Protein AF-A0A956EM51-F1 (afdb_monomer)

Foldseek 3Di:
DDDDPDDPPPDDDADDDDDDRDDPLSVVLLVLLCVCPVVLEREPVSVVVSVVSCVVSVHDPVVNVVSSVVSQVVSCVVPVDHRDYDYPPPPPPPPPPPPPPPDPVVVVVVVVVVVVVVVVVVVVVVVVVVVVVVVVVVPPCVVVPDD

pLDDT: mean 73.88, std 17.72, range [40.56, 95.62]

Nearest PDB structures (foldseek):
  2rn7-assembly1_A  TM=3.851E-01  e=3.746E+00  Shigella flexneri

Sequence (147 aa):
MSDEFQLGAGFTQGEISAGLGLGPLEQQYEELFAEALADGVITSEERARLEKAADNLGLNPKRLLELEQAMMAAYESRHAVRIIEHYEEAPASLAPIRVQADGDSGRALLLKRIEQLEARVKELEAELRHAQSQINVEVDLSDLEGS

Solvent-accessible surface area (backbone atoms only — not comparable to full-atom values): 9169 Å² total; per-residue (Å²): 140,80,87,76,86,76,80,76,91,75,82,79,79,60,74,79,56,94,76,75,58,61,51,79,62,53,49,58,48,48,56,56,50,52,59,48,44,70,86,41,50,40,40,52,69,51,50,54,51,49,54,53,50,40,60,75,65,66,59,56,70,70,62,49,52,55,48,52,52,52,49,49,55,53,48,27,70,73,69,78,47,78,77,45,79,42,73,73,72,74,74,76,68,86,61,78,81,75,74,70,81,56,69,71,57,54,60,51,52,50,53,53,49,48,54,54,48,55,52,50,50,55,49,52,54,50,51,50,53,49,53,52,50,54,56,59,62,75,64,65,65,79,78,75,84,73,130

Radius of gyration: 25.06 Å; Cα contacts (8 Å, |Δi|>4): 51; chains: 1; bounding box: 60×64×63 Å

Structure (mmCIF, N/CA/C/O backbone):
data_AF-A0A956EM51-F1
#
_entry.id   AF-A0A956EM51-F1
#
loop_
_atom_site.group_PDB
_atom_site.id
_atom_site.type_symbol
_atom_site.label_atom_id
_atom_site.label_alt_id
_atom_site.label_comp_id
_atom_site.label_asym_id
_atom_site.label_entity_id
_atom_site.label_seq_id
_atom_site.pdbx_PDB_ins_code
_atom_site.Cartn_x
_atom_site.Cartn_y
_atom_site.Cartn_z
_atom_site.occupancy
_atom_site.B_iso_or_equiv
_atom_site.auth_seq_id
_atom_site.auth_comp_id
_atom_site.auth_asym_id
_atom_site.auth_atom_id
_atom_site.pdbx_PDB_model_num
ATOM 1 N N . MET A 1 1 ? -20.955 36.088 35.850 1.00 41.00 1 MET A N 1
ATOM 2 C CA . MET A 1 1 ? -21.304 35.596 34.506 1.00 41.00 1 MET A CA 1
ATOM 3 C C . MET A 1 1 ? -20.215 34.616 34.146 1.00 41.00 1 MET A C 1
ATOM 5 O O . MET A 1 1 ? -19.111 35.047 33.850 1.00 41.00 1 MET A O 1
ATOM 9 N N . SER A 1 2 ? -20.480 33.334 34.362 1.00 42.31 2 SER A N 1
ATOM 10 C CA . SER A 1 2 ? -19.522 32.259 34.121 1.00 42.31 2 SER A CA 1
ATOM 11 C C . SER A 1 2 ? -20.068 31.492 32.929 1.00 42.31 2 SER A C 1
ATOM 13 O O . SER A 1 2 ? -21.130 30.888 33.060 1.00 42.31 2 SER A O 1
ATOM 15 N N . ASP A 1 3 ? -19.415 31.615 31.775 1.00 46.00 3 ASP A N 1
ATOM 16 C CA . ASP A 1 3 ? -19.795 30.874 30.574 1.00 46.00 3 ASP A CA 1
ATOM 17 C C . ASP A 1 3 ? -19.518 29.389 30.800 1.00 46.00 3 ASP A C 1
ATOM 19 O O . ASP A 1 3 ? -18.395 28.960 31.075 1.00 46.00 3 ASP A O 1
ATOM 23 N N . GLU A 1 4 ? -20.595 28.623 30.743 1.00 52.69 4 GLU A N 1
ATOM 24 C CA . GLU A 1 4 ? -20.626 27.180 30.864 1.00 52.69 4 GLU A CA 1
ATOM 25 C C . GLU A 1 4 ? -20.170 26.592 29.523 1.00 52.69 4 GLU A C 1
ATOM 27 O O . GLU A 1 4 ? -20.808 26.795 28.491 1.00 52.69 4 GLU A O 1
ATOM 32 N N . PHE A 1 5 ? -19.024 25.907 29.518 1.00 52.41 5 PHE A N 1
ATOM 33 C CA . PHE A 1 5 ? -18.517 25.195 28.345 1.00 52.41 5 PHE A CA 1
ATOM 34 C C . PHE A 1 5 ? -19.515 24.097 27.944 1.00 52.41 5 PHE A C 1
ATOM 36 O O . PHE A 1 5 ? -19.505 22.997 28.495 1.00 52.41 5 PHE A O 1
ATOM 43 N N . GLN A 1 6 ? -20.379 24.388 26.972 1.00 54.94 6 GLN A N 1
ATOM 44 C CA . GLN A 1 6 ? -21.245 23.396 26.341 1.00 54.94 6 GLN A CA 1
ATOM 45 C C . GLN A 1 6 ? -20.408 22.547 25.378 1.00 54.94 6 GLN A C 1
ATOM 47 O O . GLN A 1 6 ? -20.079 22.977 24.273 1.00 54.94 6 GLN A O 1
ATOM 52 N N . LEU A 1 7 ? -20.055 21.327 25.793 1.00 52.12 7 LEU A N 1
ATOM 53 C CA . LEU A 1 7 ? -19.559 20.313 24.866 1.00 52.12 7 LEU A CA 1
ATOM 54 C C . LEU A 1 7 ? -20.695 19.932 23.910 1.00 52.12 7 LEU A C 1
ATOM 56 O O . LEU A 1 7 ? -21.666 19.287 24.306 1.00 52.12 7 LEU A O 1
ATOM 60 N N . GLY A 1 8 ? -20.573 20.356 22.651 1.00 45.59 8 GLY A N 1
ATOM 61 C CA . GLY A 1 8 ? -21.470 19.959 21.574 1.00 45.59 8 GLY A CA 1
ATOM 62 C C . GLY A 1 8 ? -21.525 18.437 21.458 1.00 45.59 8 GLY A C 1
ATOM 63 O O . GLY A 1 8 ? -20.501 17.775 21.286 1.00 45.59 8 GLY A O 1
ATOM 64 N N . ALA A 1 9 ? -22.733 17.890 21.570 1.00 54.41 9 ALA A N 1
ATOM 65 C CA . ALA A 1 9 ? -23.029 16.479 21.378 1.00 54.41 9 ALA A CA 1
ATOM 66 C C . ALA A 1 9 ? -22.821 16.100 19.902 1.00 54.41 9 ALA A C 1
ATOM 68 O O . ALA A 1 9 ? -23.753 16.115 19.105 1.00 54.41 9 ALA A O 1
ATOM 69 N N . GLY A 1 10 ? -21.572 15.821 19.532 1.00 48.25 10 GLY A N 1
ATOM 70 C CA . GLY A 1 10 ? -21.173 15.407 18.186 1.00 48.25 10 GLY A CA 1
ATOM 71 C C . GLY A 1 10 ? -20.653 13.973 18.106 1.00 48.25 10 GLY A C 1
ATOM 72 O O . GLY A 1 10 ? -20.050 13.613 17.103 1.00 48.25 10 GLY A O 1
ATOM 73 N N . PHE A 1 11 ? -20.828 13.158 19.151 1.00 48.78 11 PHE A N 1
ATOM 74 C CA . PHE A 1 11 ? -20.393 11.763 19.126 1.00 48.78 11 PHE A CA 1
ATOM 75 C C . PHE A 1 11 ? -21.555 10.856 18.712 1.00 48.78 11 PHE A C 1
ATOM 77 O O . PHE A 1 11 ? -22.388 10.478 19.535 1.00 48.78 11 PHE A O 1
ATOM 84 N N . THR A 1 12 ? -21.624 10.511 17.427 1.00 55.00 12 THR A N 1
ATOM 85 C CA . THR A 1 12 ? -22.463 9.412 16.944 1.00 55.00 12 THR A CA 1
ATOM 86 C C . THR A 1 12 ? -21.722 8.099 17.160 1.00 55.00 12 THR A C 1
ATOM 88 O O . THR A 1 12 ? -20.757 7.775 16.472 1.00 55.00 12 THR A O 1
ATOM 91 N N . GLN A 1 13 ? -22.173 7.343 18.158 1.00 50.16 13 GLN A N 1
ATOM 92 C CA . GLN A 1 13 ? -21.719 5.983 18.411 1.00 50.16 13 GLN A CA 1
ATOM 93 C C . GLN A 1 13 ? -22.135 5.097 17.227 1.00 50.16 13 GLN A C 1
ATOM 95 O O . GLN A 1 13 ? -23.321 4.832 17.042 1.00 50.16 13 GLN A O 1
ATOM 100 N N . GLY A 1 14 ? -21.163 4.691 16.406 1.00 47.81 14 GLY A N 1
ATOM 101 C CA . GLY A 1 14 ? -21.379 3.794 15.272 1.00 47.81 14 GLY A CA 1
ATOM 102 C C . GLY A 1 14 ? -21.992 2.470 15.727 1.00 47.81 14 GLY A C 1
ATOM 103 O O . GLY A 1 14 ? -21.539 1.864 16.701 1.00 47.81 14 GLY A O 1
ATOM 104 N N . GLU A 1 15 ? -23.053 2.054 15.041 1.00 42.88 15 GLU A N 1
ATOM 105 C CA . GLU A 1 15 ? -23.783 0.822 15.311 1.00 42.88 15 GLU A CA 1
ATOM 106 C C . GLU A 1 15 ? -22.852 -0.381 15.089 1.00 42.88 15 GLU A C 1
ATOM 108 O O . GLU A 1 15 ? -22.240 -0.547 14.033 1.00 42.88 15 GLU A O 1
ATOM 113 N N . ILE A 1 16 ? -22.690 -1.192 16.133 1.00 46.72 16 ILE A N 1
ATOM 114 C CA . ILE A 1 16 ? -21.738 -2.301 16.175 1.00 46.72 16 ILE A CA 1
ATOM 115 C C . ILE A 1 16 ? -22.347 -3.475 15.404 1.00 46.72 16 ILE A C 1
ATOM 117 O O . ILE A 1 16 ? -23.024 -4.324 15.980 1.00 46.72 16 ILE A O 1
ATOM 121 N N . SER A 1 17 ? -22.105 -3.529 14.096 1.00 44.19 17 SER A N 1
ATOM 122 C CA . SER A 1 17 ? -22.167 -4.789 13.352 1.00 44.19 17 SER A CA 1
ATOM 123 C C . SER A 1 17 ? -20.794 -5.457 13.390 1.00 44.19 17 SER A C 1
ATOM 125 O O . SER A 1 17 ? -19.764 -4.794 13.331 1.00 44.19 17 SER A O 1
ATOM 127 N N . ALA A 1 18 ? -20.800 -6.770 13.599 1.00 42.56 18 ALA A N 1
ATOM 128 C CA . ALA A 1 18 ? -19.654 -7.608 13.941 1.00 42.56 18 ALA A CA 1
ATOM 129 C C . ALA A 1 18 ? -18.351 -7.283 13.173 1.00 42.56 18 ALA A C 1
ATOM 131 O O . ALA A 1 18 ? -18.203 -7.654 12.013 1.00 42.56 18 ALA A O 1
ATOM 132 N N . GLY A 1 19 ? -17.391 -6.676 13.884 1.00 48.12 19 GLY A N 1
ATOM 133 C CA . GLY A 1 19 ? -15.989 -6.520 13.473 1.00 48.12 19 GLY A CA 1
ATOM 134 C C . GLY A 1 19 ? -15.615 -5.096 13.053 1.00 48.12 19 GLY A C 1
ATOM 135 O O . GLY A 1 19 ? -15.632 -4.795 11.873 1.00 48.12 19 GLY A O 1
ATOM 136 N N . LEU A 1 20 ? -15.234 -4.254 14.026 1.00 49.66 20 LEU A N 1
ATOM 137 C CA . LEU A 1 20 ? -14.834 -2.841 13.877 1.00 49.66 20 LEU A CA 1
ATOM 138 C C . LEU A 1 20 ? -15.898 -1.929 13.237 1.00 49.66 20 LEU A C 1
ATOM 140 O O . LEU A 1 20 ? -15.979 -1.778 12.025 1.00 49.66 20 LEU A O 1
ATOM 144 N N . GLY A 1 21 ? -16.657 -1.214 14.074 1.00 55.94 21 GLY A N 1
ATOM 145 C CA . GLY A 1 21 ? -17.430 -0.064 13.603 1.00 55.94 21 GLY A CA 1
ATOM 146 C C . GLY A 1 21 ? -16.485 0.991 13.022 1.00 55.94 21 GLY A C 1
ATOM 147 O O . GLY A 1 21 ? -15.689 1.587 13.757 1.00 55.94 21 GLY A O 1
ATOM 148 N N . LEU A 1 22 ? -16.551 1.184 11.707 1.00 66.75 22 LEU A N 1
ATOM 149 C CA . LEU A 1 22 ? -15.830 2.238 11.003 1.00 66.75 22 LEU A CA 1
ATOM 150 C C . LEU A 1 22 ? -16.481 3.580 11.323 1.00 66.75 22 LEU A C 1
ATOM 152 O O . LEU A 1 22 ? -17.708 3.699 11.347 1.00 66.75 22 LEU A O 1
ATOM 156 N N . GLY A 1 23 ? -15.661 4.585 11.622 1.00 79.75 23 GLY A N 1
ATOM 157 C CA . GLY A 1 23 ? -16.149 5.951 11.705 1.00 79.75 23 GLY A CA 1
ATOM 158 C C . GLY A 1 23 ? -16.479 6.495 10.308 1.00 79.75 23 GLY A C 1
ATOM 159 O O . GLY A 1 23 ? -16.141 5.878 9.296 1.00 79.75 23 GLY A O 1
ATOM 160 N N . PRO A 1 24 ? -17.133 7.665 10.222 1.00 82.38 24 PRO A N 1
ATOM 161 C CA . PRO A 1 24 ? -17.520 8.259 8.940 1.00 82.38 24 PRO A CA 1
ATOM 162 C C . PRO A 1 24 ? -16.338 8.516 7.991 1.00 82.38 24 PRO A C 1
ATOM 164 O O . PRO A 1 24 ? -16.492 8.459 6.776 1.00 82.38 24 PRO A O 1
ATOM 167 N N . LEU A 1 25 ? -15.157 8.804 8.545 1.00 84.44 25 LEU A N 1
ATOM 168 C CA . LEU A 1 25 ? -13.944 9.060 7.767 1.00 84.44 25 LEU A CA 1
ATOM 169 C C . LEU A 1 25 ? -13.331 7.753 7.258 1.00 84.44 25 LEU A C 1
ATOM 171 O O . LEU A 1 25 ? -12.889 7.682 6.115 1.00 84.44 25 LEU A O 1
ATOM 175 N N . GLU A 1 26 ? -13.349 6.706 8.083 1.00 85.44 26 GLU A N 1
ATOM 176 C CA . GLU A 1 26 ? -12.912 5.372 7.684 1.00 85.44 26 GLU A CA 1
ATOM 177 C C . GLU A 1 26 ? -13.811 4.770 6.594 1.00 85.44 26 GLU A C 1
ATOM 179 O O . GLU A 1 26 ? -13.291 4.117 5.699 1.00 85.44 26 GLU A O 1
ATOM 184 N N . GLN A 1 27 ? -15.122 5.043 6.603 1.00 87.94 27 GLN A N 1
ATOM 185 C CA . GLN A 1 27 ? -16.028 4.646 5.511 1.00 87.94 27 GLN A CA 1
ATOM 186 C C . GLN A 1 27 ? -15.677 5.332 4.188 1.00 87.94 27 GLN A C 1
ATOM 188 O O . GLN A 1 27 ? -15.655 4.699 3.137 1.00 87.94 27 GLN A O 1
ATOM 193 N N . GLN A 1 28 ? -15.352 6.625 4.229 1.00 89.06 28 GLN A N 1
ATOM 194 C CA . GLN A 1 28 ? -14.932 7.339 3.024 1.00 89.06 28 GLN A CA 1
ATOM 195 C C . GLN A 1 28 ? -13.612 6.787 2.465 1.00 89.06 28 GLN A C 1
ATOM 197 O O . GLN A 1 28 ? -13.424 6.724 1.251 1.00 89.06 28 GLN A O 1
ATOM 202 N N . TYR A 1 29 ? -12.699 6.376 3.344 1.00 93.50 29 TYR A N 1
ATOM 203 C CA . TYR A 1 29 ? -11.474 5.697 2.938 1.00 93.50 29 TYR A CA 1
ATOM 204 C C . TYR A 1 29 ? -11.743 4.303 2.361 1.00 93.50 29 TYR A C 1
ATOM 206 O O . TYR A 1 29 ? -11.148 3.935 1.352 1.00 93.50 29 TYR A O 1
ATOM 214 N N . GLU A 1 30 ? -12.661 3.551 2.971 1.00 90.88 30 GLU A N 1
ATOM 215 C CA . GLU A 1 30 ? -13.085 2.225 2.513 1.00 90.88 30 GLU A CA 1
ATOM 216 C C . GLU A 1 30 ? -13.564 2.263 1.057 1.00 90.88 30 GLU A C 1
ATOM 218 O O . GLU A 1 30 ? -13.147 1.436 0.251 1.00 90.88 30 GLU A O 1
ATOM 223 N N . GLU A 1 31 ? -14.382 3.249 0.686 1.00 90.62 31 GLU A N 1
ATOM 224 C CA . GLU A 1 31 ? -14.859 3.401 -0.694 1.00 90.62 31 GLU A CA 1
ATOM 225 C C . GLU A 1 31 ? -13.701 3.584 -1.689 1.00 90.62 31 GLU A C 1
ATOM 227 O O . GLU A 1 31 ? -13.658 2.909 -2.720 1.00 90.62 31 GLU A O 1
ATOM 232 N N . LEU A 1 32 ? -12.727 4.440 -1.356 1.00 92.62 32 LEU A N 1
ATOM 233 C CA . LEU A 1 32 ? -11.542 4.677 -2.190 1.00 92.62 32 LEU A CA 1
ATOM 234 C C . LEU A 1 32 ? -10.664 3.427 -2.304 1.00 92.62 32 LEU A C 1
ATOM 236 O O . LEU A 1 32 ? -10.143 3.117 -3.375 1.00 92.62 32 LEU A O 1
ATOM 240 N N . PHE A 1 33 ? -10.498 2.703 -1.200 1.00 92.12 33 PHE A N 1
ATOM 241 C CA . PHE A 1 33 ? -9.696 1.487 -1.167 1.00 92.12 33 PHE A CA 1
ATOM 242 C C . PHE A 1 33 ? -10.368 0.347 -1.943 1.00 92.12 33 PHE A C 1
ATOM 244 O O . PHE A 1 33 ? -9.701 -0.391 -2.660 1.00 92.12 33 PHE A O 1
ATOM 251 N N . ALA A 1 34 ? -11.695 0.227 -1.866 1.00 90.12 34 ALA A N 1
ATOM 252 C CA . ALA A 1 34 ? -12.458 -0.742 -2.646 1.00 90.12 34 ALA A CA 1
ATOM 253 C C . ALA A 1 34 ? -12.385 -0.462 -4.156 1.00 90.12 34 ALA A C 1
ATOM 255 O O . ALA A 1 34 ? -12.308 -1.408 -4.941 1.00 90.12 34 ALA A O 1
ATOM 256 N N . GLU A 1 35 ? -12.375 0.812 -4.564 1.00 89.88 35 GLU A N 1
ATOM 257 C CA . GLU A 1 35 ? -12.152 1.205 -5.961 1.00 89.88 35 GLU A CA 1
ATOM 258 C C . GLU A 1 35 ? -10.755 0.785 -6.438 1.00 89.88 35 GLU A C 1
ATOM 260 O O . GLU A 1 35 ? -10.639 0.142 -7.479 1.00 89.88 35 GLU A O 1
ATOM 265 N N . ALA A 1 36 ? -9.715 1.063 -5.645 1.00 89.62 36 ALA A N 1
ATOM 266 C CA . ALA A 1 36 ? -8.339 0.653 -5.944 1.00 89.62 36 ALA A CA 1
ATOM 267 C C . ALA A 1 36 ? -8.144 -0.875 -5.961 1.00 89.62 36 ALA A C 1
ATOM 269 O O . ALA A 1 36 ? -7.217 -1.376 -6.583 1.00 89.62 36 ALA A O 1
ATOM 270 N N . LEU A 1 37 ? -9.009 -1.633 -5.282 1.00 86.50 37 LEU A N 1
ATOM 271 C CA . LEU A 1 37 ? -8.994 -3.096 -5.300 1.00 86.50 37 LEU A CA 1
ATOM 272 C C . LEU A 1 37 ? -9.800 -3.713 -6.446 1.00 86.50 37 LEU A C 1
ATOM 274 O O . LEU A 1 37 ? -9.788 -4.935 -6.588 1.00 86.50 37 LEU A O 1
ATOM 278 N N . ALA A 1 38 ? -10.526 -2.930 -7.247 1.00 84.75 38 ALA A N 1
ATOM 279 C CA . ALA A 1 38 ? -11.495 -3.463 -8.204 1.00 84.75 38 ALA A CA 1
ATOM 280 C C . ALA A 1 38 ? -10.885 -4.422 -9.244 1.00 84.75 38 ALA A C 1
ATOM 282 O O . ALA A 1 38 ? -11.556 -5.372 -9.652 1.00 84.75 38 ALA A O 1
ATOM 283 N N . ASP A 1 39 ? -9.630 -4.210 -9.642 1.00 83.12 39 ASP A N 1
ATOM 284 C CA . ASP A 1 39 ? -8.887 -5.070 -10.572 1.00 83.12 39 ASP A CA 1
ATOM 285 C C . ASP A 1 39 ? -7.920 -6.055 -9.877 1.00 83.12 39 ASP A C 1
ATOM 287 O O . ASP A 1 39 ? -7.295 -6.887 -10.539 1.00 83.12 39 ASP A O 1
ATOM 291 N N . GLY A 1 40 ? -7.843 -6.010 -8.541 1.00 82.25 40 GLY A N 1
ATOM 292 C CA . GLY A 1 40 ? -6.996 -6.862 -7.708 1.00 82.25 40 GLY A CA 1
ATOM 293 C C . GLY A 1 40 ? -5.523 -6.445 -7.630 1.00 82.25 40 GLY A C 1
ATOM 294 O O . GLY A 1 40 ? -4.734 -7.178 -7.022 1.00 82.25 40 GLY A O 1
ATOM 295 N N . VAL A 1 41 ? -5.133 -5.305 -8.212 1.00 84.81 41 VAL A N 1
ATOM 296 C CA . VAL A 1 41 ? -3.745 -4.822 -8.224 1.00 84.81 41 VAL A CA 1
ATOM 297 C C . VAL A 1 41 ? -3.698 -3.367 -7.773 1.00 84.81 41 VAL A C 1
ATOM 299 O O . VAL A 1 41 ? -4.147 -2.484 -8.483 1.00 84.81 41 VAL A O 1
ATOM 302 N N . ILE A 1 42 ? -3.064 -3.096 -6.629 1.00 87.81 42 ILE A N 1
ATOM 303 C CA . ILE A 1 42 ? -2.841 -1.711 -6.192 1.00 87.81 42 ILE A CA 1
ATOM 304 C C . ILE A 1 42 ? -1.527 -1.216 -6.797 1.00 87.81 42 ILE A C 1
ATOM 306 O O . ILE A 1 42 ? -0.448 -1.695 -6.431 1.00 87.81 42 ILE A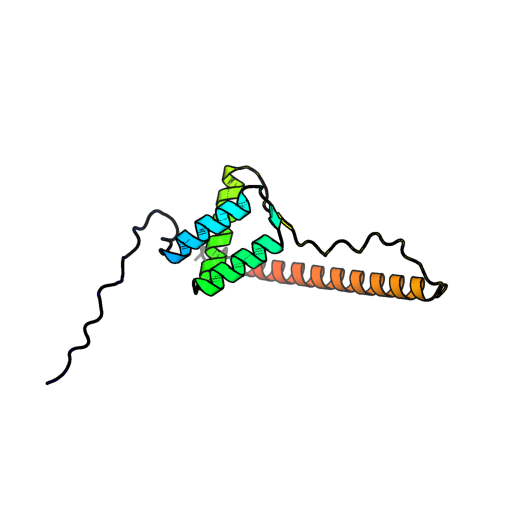 O 1
ATOM 310 N N . THR A 1 43 ? -1.606 -0.254 -7.712 1.00 89.06 43 THR A N 1
ATOM 311 C CA . THR A 1 43 ? -0.435 0.397 -8.322 1.00 89.06 43 THR A CA 1
ATOM 312 C C . THR A 1 43 ? 0.245 1.391 -7.372 1.00 89.06 43 THR A C 1
ATOM 314 O O . THR A 1 43 ? -0.328 1.837 -6.375 1.00 89.06 43 THR A O 1
ATOM 317 N N . SER A 1 44 ? 1.475 1.802 -7.694 1.00 86.56 44 SER A N 1
ATOM 318 C CA . SER A 1 44 ? 2.207 2.830 -6.936 1.00 86.56 44 SER A CA 1
ATOM 319 C C . SER A 1 44 ? 1.484 4.185 -6.911 1.00 86.56 44 SER A C 1
ATOM 321 O O . SER A 1 44 ? 1.462 4.861 -5.880 1.00 86.56 44 SER A O 1
ATOM 323 N N . GLU A 1 45 ? 0.845 4.574 -8.018 1.00 87.94 45 GLU A N 1
ATOM 324 C CA . GLU A 1 45 ? 0.046 5.799 -8.096 1.00 87.94 45 GLU A CA 1
ATOM 325 C C . GLU A 1 45 ? -1.220 5.716 -7.233 1.00 87.94 45 GLU A C 1
ATOM 327 O O . GLU A 1 45 ? -1.601 6.696 -6.589 1.00 87.94 45 GLU A O 1
ATOM 332 N N . GLU A 1 46 ? -1.880 4.558 -7.194 1.00 90.62 46 GLU A N 1
ATOM 333 C CA . GLU A 1 46 ? -3.039 4.317 -6.326 1.00 90.62 46 GLU A CA 1
ATOM 334 C C . GLU A 1 46 ? -2.654 4.317 -4.857 1.00 90.62 46 GLU A C 1
ATOM 336 O O . GLU A 1 46 ? -3.312 4.989 -4.064 1.00 90.62 46 GLU A O 1
ATOM 341 N N . ARG A 1 47 ? -1.541 3.670 -4.501 1.00 93.19 47 ARG A N 1
ATOM 342 C CA . ARG A 1 47 ? -1.003 3.705 -3.14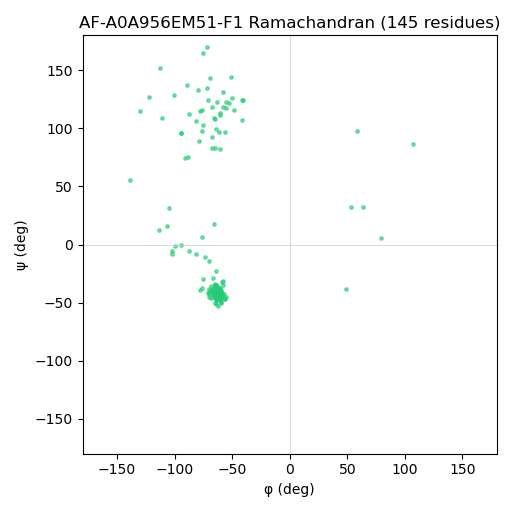0 1.00 93.19 47 ARG A CA 1
ATOM 343 C C . ARG A 1 47 ? -0.733 5.137 -2.681 1.00 93.19 47 ARG A C 1
ATOM 345 O O . ARG A 1 47 ? -1.200 5.531 -1.617 1.00 93.19 47 ARG A O 1
ATOM 352 N N . ALA A 1 48 ? -0.079 5.947 -3.513 1.00 91.19 48 ALA A N 1
ATOM 353 C CA . ALA A 1 48 ? 0.179 7.351 -3.198 1.00 91.19 48 ALA A CA 1
ATOM 354 C C . ALA A 1 48 ? -1.117 8.177 -3.059 1.00 91.19 48 ALA A C 1
ATOM 356 O O . ALA A 1 48 ? -1.202 9.083 -2.225 1.00 91.19 48 ALA A O 1
ATOM 357 N N . ARG A 1 49 ? -2.148 7.881 -3.865 1.00 92.75 49 ARG A N 1
ATOM 358 C CA . ARG A 1 49 ? -3.471 8.516 -3.736 1.00 92.75 49 ARG A CA 1
ATOM 359 C C . ARG A 1 49 ? -4.159 8.137 -2.426 1.00 92.75 49 ARG A C 1
ATOM 361 O O . ARG A 1 49 ? -4.716 9.023 -1.778 1.00 92.75 49 ARG A O 1
ATOM 368 N N . LEU A 1 50 ? -4.098 6.865 -2.039 1.00 93.44 50 LEU A N 1
ATOM 369 C CA . LEU A 1 50 ? -4.655 6.350 -0.789 1.00 93.44 50 LEU A CA 1
ATOM 370 C C . LEU A 1 50 ? -3.950 6.958 0.429 1.00 93.44 50 LEU A C 1
ATOM 372 O O . LEU A 1 50 ? -4.617 7.516 1.294 1.00 93.44 50 LEU A O 1
ATOM 376 N N . GLU A 1 51 ? -2.616 6.978 0.450 1.00 92.75 51 GLU A N 1
ATOM 377 C CA . GLU A 1 51 ? -1.833 7.623 1.516 1.00 92.75 51 GLU A CA 1
ATOM 378 C C . GLU A 1 51 ? -2.212 9.098 1.680 1.00 92.75 51 GLU A C 1
ATOM 380 O O . GLU A 1 51 ? -2.535 9.559 2.775 1.00 92.75 51 GLU A O 1
ATOM 385 N N . LYS A 1 52 ? -2.292 9.834 0.566 1.00 93.88 52 LYS A N 1
ATOM 386 C CA . LYS A 1 52 ? -2.717 11.235 0.588 1.00 93.88 52 LYS A CA 1
ATOM 387 C C . LYS A 1 52 ? -4.149 11.401 1.107 1.00 93.88 52 LYS A C 1
ATOM 389 O O . LYS A 1 52 ? -4.445 12.388 1.780 1.00 93.88 52 LYS A O 1
ATOM 394 N N . ALA A 1 53 ? -5.058 10.489 0.766 1.00 92.38 53 ALA A N 1
ATOM 395 C CA . ALA A 1 53 ? -6.426 10.516 1.272 1.00 92.38 53 ALA A CA 1
ATOM 396 C C . ALA A 1 53 ? -6.464 10.264 2.786 1.00 92.38 53 ALA A C 1
ATOM 398 O O . ALA A 1 53 ? -7.117 11.020 3.503 1.00 92.38 53 ALA A O 1
ATOM 399 N N . ALA A 1 54 ? -5.716 9.274 3.275 1.00 92.50 54 ALA A N 1
ATOM 400 C CA . ALA A 1 54 ? -5.592 8.976 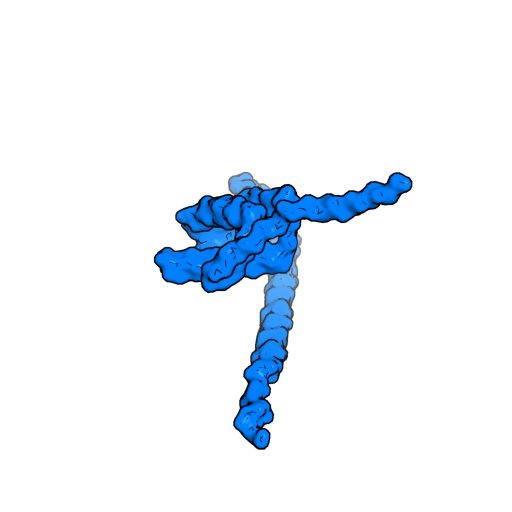4.697 1.00 92.50 54 ALA A CA 1
ATOM 401 C C . ALA A 1 54 ? -5.048 10.166 5.500 1.00 92.50 54 ALA A C 1
ATOM 403 O O . ALA A 1 54 ? -5.613 10.512 6.542 1.00 92.50 54 ALA A O 1
ATOM 404 N N . ASP A 1 55 ? -4.015 10.834 4.979 1.00 91.31 55 ASP A N 1
ATOM 405 C CA . ASP A 1 55 ? -3.439 12.038 5.582 1.00 91.31 55 ASP A CA 1
ATOM 406 C C . ASP A 1 55 ? -4.460 13.181 5.653 1.00 91.31 55 ASP A C 1
ATOM 408 O O . ASP A 1 55 ? -4.622 13.816 6.697 1.00 91.31 55 ASP A O 1
ATOM 412 N N . ASN A 1 56 ? -5.197 13.428 4.564 1.00 90.69 56 ASN A N 1
ATOM 413 C CA . ASN A 1 56 ? -6.214 14.485 4.514 1.00 90.69 56 ASN A CA 1
ATOM 414 C C . ASN A 1 56 ? -7.389 14.221 5.464 1.00 90.69 56 ASN A C 1
ATOM 416 O O . ASN A 1 56 ? -7.973 15.161 6.003 1.00 90.69 56 ASN A O 1
ATOM 420 N N . LEU A 1 57 ? -7.742 12.950 5.652 1.00 89.25 57 LEU A N 1
ATOM 421 C CA . LEU A 1 57 ? -8.796 12.510 6.562 1.00 89.25 57 LEU A CA 1
ATOM 422 C C . LEU A 1 57 ? -8.311 12.430 8.020 1.00 89.25 57 LEU A C 1
ATOM 424 O O . LEU A 1 57 ? -9.125 12.250 8.922 1.00 89.25 57 LEU A O 1
ATOM 428 N N . GLY A 1 58 ? -7.007 12.588 8.274 1.00 89.75 58 GLY A N 1
ATOM 429 C CA . GLY A 1 58 ? -6.432 12.531 9.617 1.00 89.75 58 GLY A CA 1
ATOM 430 C C . GLY A 1 58 ? -6.590 11.160 10.276 1.00 89.75 58 GLY A C 1
ATOM 431 O O . GLY A 1 58 ? -6.776 11.077 11.493 1.00 89.75 58 GLY A O 1
ATOM 432 N N . LEU A 1 59 ? -6.564 10.086 9.480 1.00 88.56 59 LEU A N 1
ATOM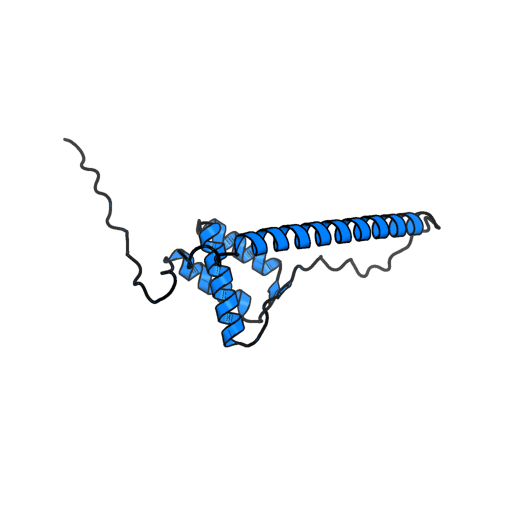 433 C CA . LEU A 1 59 ? -6.770 8.729 9.978 1.00 88.56 59 LEU A CA 1
ATOM 434 C C . LEU A 1 59 ? -5.596 8.282 10.850 1.00 88.56 59 LEU A C 1
ATOM 436 O O . LEU A 1 59 ? -4.433 8.592 10.598 1.00 88.56 59 LEU A O 1
ATOM 440 N N . ASN A 1 60 ? -5.897 7.520 11.901 1.00 88.12 60 ASN A N 1
ATOM 441 C CA . ASN A 1 60 ? -4.855 6.954 12.747 1.00 88.12 60 ASN A CA 1
ATOM 442 C C . ASN A 1 60 ? -4.112 5.835 11.984 1.00 88.12 60 ASN A C 1
ATOM 444 O O . ASN A 1 60 ? -4.765 4.857 11.613 1.00 88.12 60 ASN A O 1
ATOM 448 N N . PRO A 1 61 ? -2.772 5.892 11.838 1.00 85.00 61 PRO A N 1
ATOM 449 C CA . PRO A 1 61 ? -2.022 4.926 11.029 1.00 85.00 61 PRO A CA 1
ATOM 450 C C . PRO A 1 61 ? -2.194 3.467 11.465 1.00 85.00 61 PRO A C 1
ATOM 452 O O . PRO A 1 61 ? -2.241 2.567 10.633 1.00 85.00 61 PRO A O 1
ATOM 455 N N . LYS A 1 62 ? -2.325 3.215 12.775 1.00 85.50 62 LYS A N 1
ATOM 456 C CA . LYS A 1 62 ? -2.507 1.857 13.297 1.00 85.50 62 LYS A CA 1
ATOM 457 C C . LYS A 1 62 ? -3.883 1.302 12.929 1.00 85.50 62 LYS A C 1
ATOM 459 O O . LYS A 1 62 ? -3.984 0.168 12.481 1.00 85.50 62 LYS A O 1
ATOM 464 N N . ARG A 1 63 ? -4.936 2.108 13.100 1.00 83.38 63 ARG A N 1
ATOM 465 C CA . ARG A 1 63 ? -6.307 1.698 12.756 1.00 83.38 63 ARG A CA 1
ATOM 466 C C . ARG A 1 63 ? -6.498 1.553 11.251 1.00 83.38 63 ARG A C 1
ATOM 468 O O . ARG A 1 63 ? -7.216 0.661 10.822 1.00 83.38 63 ARG A O 1
ATOM 475 N N . LEU A 1 64 ? -5.843 2.410 10.472 1.00 88.31 64 LEU A N 1
ATOM 476 C CA . LEU A 1 64 ? -5.841 2.334 9.017 1.00 88.31 64 LEU A CA 1
ATOM 477 C C . LEU A 1 64 ? -5.226 1.023 8.527 1.00 88.31 64 LEU A C 1
ATOM 479 O O . LEU A 1 64 ? -5.812 0.343 7.696 1.00 88.31 64 LEU A O 1
ATOM 483 N N . LEU A 1 65 ? -4.088 0.631 9.104 1.00 88.56 65 LEU A N 1
ATOM 484 C CA . LEU A 1 65 ? -3.443 -0.637 8.782 1.00 88.56 65 LEU A CA 1
ATOM 485 C C . LEU A 1 65 ? -4.355 -1.837 9.083 1.00 88.56 65 LEU A C 1
ATOM 487 O O . LEU A 1 65 ? -4.469 -2.743 8.261 1.00 88.56 65 LEU A O 1
ATOM 491 N N . GLU A 1 66 ? -5.017 -1.841 10.243 1.00 85.94 66 GLU A N 1
ATOM 492 C CA . GLU A 1 66 ? -5.977 -2.891 10.618 1.00 85.94 66 GLU A CA 1
ATOM 493 C C . GLU A 1 66 ? -7.175 -2.941 9.650 1.00 85.94 66 GLU A C 1
ATOM 495 O O . GLU A 1 66 ? -7.605 -4.028 9.258 1.00 85.94 66 GLU A O 1
ATOM 500 N N . LEU A 1 67 ? -7.680 -1.776 9.225 1.00 87.69 67 LEU A N 1
ATOM 501 C CA . LEU A 1 67 ? -8.747 -1.657 8.231 1.00 87.69 67 LEU A CA 1
ATOM 502 C C . LEU A 1 67 ? -8.324 -2.233 6.876 1.00 87.69 67 LEU A C 1
ATOM 504 O O . LEU A 1 67 ? -9.010 -3.103 6.347 1.00 87.69 67 LEU A O 1
ATOM 508 N N . GLU A 1 68 ? -7.185 -1.799 6.335 1.00 90.88 68 GLU A N 1
ATOM 509 C CA . GLU A 1 68 ? -6.689 -2.274 5.040 1.00 90.88 68 GLU A CA 1
ATOM 510 C C . GLU A 1 68 ? -6.457 -3.787 5.042 1.00 90.88 68 GLU A C 1
ATOM 512 O O . GLU A 1 68 ? -6.853 -4.475 4.102 1.00 90.88 68 GLU A O 1
ATOM 517 N N . GLN A 1 69 ? -5.882 -4.334 6.116 1.00 89.56 69 GLN A N 1
ATOM 518 C CA . GLN A 1 69 ? -5.697 -5.780 6.262 1.00 89.56 69 GLN A CA 1
ATOM 519 C C . GLN A 1 69 ? -7.030 -6.534 6.260 1.00 89.56 69 GLN A C 1
ATOM 521 O O . GLN A 1 69 ? -7.157 -7.554 5.578 1.00 89.56 69 GLN A O 1
ATOM 526 N N . ALA A 1 70 ? -8.031 -6.031 6.986 1.00 87.94 70 ALA A N 1
ATOM 527 C CA . ALA A 1 70 ? -9.361 -6.629 7.010 1.00 87.94 70 ALA A CA 1
ATOM 528 C C . ALA A 1 70 ? -10.034 -6.573 5.628 1.00 87.94 70 ALA A C 1
ATOM 530 O O . ALA A 1 70 ? -10.622 -7.564 5.190 1.00 87.94 70 ALA A O 1
ATOM 531 N N . MET A 1 71 ? -9.906 -5.448 4.920 1.00 86.50 71 MET A N 1
ATOM 532 C CA . MET A 1 71 ? -10.443 -5.275 3.571 1.00 86.50 71 MET A CA 1
ATOM 533 C C . MET A 1 71 ? -9.779 -6.209 2.562 1.00 86.50 71 MET A C 1
ATOM 535 O O . MET A 1 71 ? -10.484 -6.880 1.807 1.00 86.50 71 MET A O 1
ATOM 539 N N . MET A 1 72 ? -8.447 -6.310 2.580 1.00 87.81 72 MET A N 1
ATOM 540 C CA . MET A 1 72 ? -7.710 -7.232 1.716 1.00 87.81 72 MET A CA 1
ATOM 541 C C . MET A 1 72 ? -8.138 -8.678 1.980 1.00 87.81 72 MET A C 1
ATOM 543 O O . MET A 1 72 ? -8.568 -9.362 1.056 1.00 87.81 72 MET A O 1
ATOM 547 N N . ALA A 1 73 ? -8.149 -9.125 3.240 1.00 84.31 73 ALA A N 1
ATOM 548 C CA . ALA A 1 73 ? -8.563 -10.485 3.590 1.00 84.31 73 ALA A CA 1
ATOM 549 C C . ALA A 1 73 ? -10.015 -10.794 3.171 1.00 84.31 73 ALA A C 1
ATOM 551 O O . ALA A 1 73 ? -10.315 -11.882 2.670 1.00 84.31 73 ALA A O 1
ATOM 552 N N . ALA A 1 74 ? -10.929 -9.834 3.347 1.00 83.31 74 ALA A N 1
ATOM 553 C CA . ALA A 1 74 ? -12.317 -9.971 2.918 1.00 83.31 74 ALA A CA 1
ATOM 554 C C . ALA A 1 74 ? -12.440 -10.055 1.389 1.00 83.31 74 ALA A C 1
ATOM 556 O O . ALA A 1 74 ? -13.232 -10.852 0.878 1.00 83.31 74 ALA A O 1
ATOM 557 N N . TYR A 1 75 ? -11.660 -9.258 0.661 1.00 82.69 75 TYR A N 1
ATOM 558 C CA . TYR A 1 75 ? -11.653 -9.249 -0.796 1.00 82.69 75 TYR A CA 1
ATOM 559 C C . TYR A 1 75 ? -11.079 -10.553 -1.367 1.00 82.69 75 TYR A C 1
ATOM 561 O O . TYR A 1 75 ? -11.717 -11.164 -2.229 1.00 82.69 75 TYR A O 1
ATOM 569 N N . GLU A 1 76 ? -9.946 -11.024 -0.837 1.00 82.19 76 GLU A N 1
ATOM 570 C CA . GLU A 1 76 ? -9.307 -12.284 -1.237 1.00 82.19 76 GLU A CA 1
ATOM 571 C C . GLU A 1 76 ? -10.228 -13.488 -0.992 1.00 82.19 76 GLU A C 1
ATOM 573 O O . GLU A 1 76 ? -10.396 -14.339 -1.867 1.00 82.19 76 GLU A O 1
ATOM 578 N N . SER A 1 77 ? -10.899 -13.526 0.164 1.00 80.81 77 SER A N 1
ATOM 579 C CA . SER A 1 77 ? -11.869 -14.574 0.509 1.00 80.81 77 SER A CA 1
ATOM 580 C C . SER A 1 77 ? -13.073 -14.601 -0.443 1.00 80.81 77 SER A C 1
ATOM 582 O O . SER A 1 77 ? -13.527 -15.672 -0.850 1.00 80.81 77 SER A O 1
ATOM 584 N N . ARG A 1 78 ? -13.583 -13.426 -0.838 1.00 79.12 78 ARG A N 1
ATOM 585 C CA . ARG A 1 78 ? -14.760 -13.312 -1.716 1.00 79.12 78 ARG A CA 1
ATOM 586 C C . ARG A 1 78 ? -14.456 -13.614 -3.180 1.00 79.12 78 ARG A C 1
ATOM 588 O O . ARG A 1 78 ? -15.300 -14.208 -3.845 1.00 79.12 78 ARG A O 1
ATOM 595 N N . HIS A 1 79 ? -13.292 -13.203 -3.679 1.00 74.25 79 HIS A N 1
ATOM 596 C CA . HIS A 1 79 ? -12.958 -13.302 -5.104 1.00 74.25 79 HIS A CA 1
ATOM 597 C C . HIS A 1 79 ? -12.019 -14.467 -5.433 1.00 74.25 79 HIS A C 1
ATOM 599 O O . HIS A 1 79 ? -11.819 -14.757 -6.609 1.00 74.25 79 HIS A O 1
ATOM 605 N N . ALA A 1 80 ? -11.471 -15.160 -4.426 1.00 72.44 80 ALA A N 1
ATOM 606 C CA . ALA A 1 80 ? -10.443 -16.191 -4.597 1.00 72.44 80 ALA A CA 1
ATOM 607 C C . ALA A 1 80 ? -9.221 -15.695 -5.404 1.00 72.44 80 ALA A C 1
ATOM 609 O O . ALA A 1 80 ? -8.584 -16.456 -6.133 1.00 72.44 80 ALA A O 1
ATOM 610 N N . VAL A 1 81 ? -8.903 -14.405 -5.269 1.00 69.50 81 VAL A N 1
ATOM 611 C CA . VAL A 1 81 ? -7.760 -13.718 -5.889 1.00 69.50 81 VAL A CA 1
ATOM 612 C C . VAL A 1 81 ? -6.786 -13.314 -4.784 1.00 69.50 81 VAL A C 1
ATOM 614 O O . VAL A 1 81 ? -7.208 -13.110 -3.651 1.00 69.50 81 VAL A O 1
ATOM 617 N N . ARG A 1 82 ? -5.491 -13.212 -5.102 1.00 72.75 82 ARG A N 1
ATOM 618 C CA . ARG A 1 82 ? -4.469 -12.653 -4.207 1.00 72.75 82 ARG A CA 1
ATOM 619 C C . ARG A 1 82 ? -4.168 -11.218 -4.618 1.00 72.75 82 ARG A C 1
ATOM 621 O O . ARG A 1 82 ? -3.854 -11.003 -5.788 1.00 72.75 82 ARG A O 1
ATOM 628 N N . ILE A 1 83 ? -4.219 -10.283 -3.676 1.00 72.62 83 ILE A N 1
ATOM 629 C CA . ILE A 1 83 ? -3.899 -8.878 -3.953 1.00 72.62 83 ILE A CA 1
ATOM 630 C C . ILE A 1 83 ? -2.378 -8.716 -3.976 1.00 72.62 83 ILE A C 1
ATOM 632 O O . ILE A 1 83 ? -1.669 -9.228 -3.107 1.00 72.62 83 ILE A O 1
ATOM 636 N N . ILE A 1 84 ? -1.866 -8.030 -4.997 1.00 76.69 84 ILE A N 1
ATOM 637 C CA . ILE A 1 84 ? -0.437 -7.742 -5.144 1.00 76.69 84 ILE A CA 1
ATOM 638 C C . ILE A 1 84 ? -0.270 -6.229 -5.219 1.00 76.69 84 ILE A C 1
ATOM 640 O O . ILE A 1 84 ? -0.883 -5.575 -6.060 1.00 76.69 84 ILE A O 1
ATOM 644 N N . GLU A 1 85 ? 0.588 -5.682 -4.362 1.00 74.88 85 GLU A N 1
ATOM 645 C CA . GLU A 1 85 ? 1.046 -4.304 -4.518 1.00 74.88 85 GLU A CA 1
ATOM 646 C C . GLU A 1 85 ? 2.076 -4.248 -5.642 1.00 74.88 85 GLU A C 1
ATOM 648 O O . GLU A 1 85 ? 3.144 -4.868 -5.573 1.00 74.88 85 GLU A O 1
ATOM 653 N N . HIS A 1 86 ? 1.734 -3.531 -6.709 1.00 72.56 86 HIS A N 1
ATOM 654 C CA . HIS A 1 86 ? 2.609 -3.355 -7.851 1.00 72.56 86 HIS A CA 1
ATOM 655 C C . HIS A 1 86 ? 3.398 -2.057 -7.701 1.00 72.56 86 HIS A C 1
ATOM 657 O O . HIS A 1 86 ? 2.950 -0.967 -8.063 1.00 72.56 86 HIS A O 1
ATOM 663 N N . TYR A 1 87 ? 4.611 -2.187 -7.174 1.00 60.12 87 TYR A N 1
ATOM 664 C CA . TYR A 1 87 ? 5.602 -1.127 -7.250 1.00 60.12 87 TYR A CA 1
ATOM 665 C C . TYR A 1 87 ? 6.172 -1.108 -8.668 1.00 60.12 87 TYR A C 1
ATOM 667 O O . TYR A 1 87 ? 7.068 -1.888 -8.992 1.00 60.12 87 TYR A O 1
ATOM 675 N N . GLU A 1 88 ? 5.655 -0.228 -9.528 1.00 49.03 88 GLU A N 1
ATOM 676 C CA . GLU A 1 88 ? 6.369 0.109 -10.757 1.00 49.03 88 GLU A CA 1
ATOM 677 C C . GLU A 1 88 ? 7.687 0.800 -10.370 1.00 49.03 88 GLU A C 1
ATOM 679 O O . GLU A 1 88 ? 7.725 1.996 -10.076 1.00 49.03 88 GLU A O 1
ATOM 684 N N . GLU A 1 89 ? 8.799 0.060 -10.378 1.00 51.69 89 GLU A N 1
ATOM 685 C CA . GLU A 1 89 ? 10.075 0.684 -10.715 1.00 51.69 89 GLU A CA 1
ATOM 686 C C . GLU A 1 89 ? 9.911 1.209 -12.140 1.00 51.69 89 GLU A C 1
ATOM 688 O O . GLU A 1 89 ? 9.722 0.418 -13.066 1.00 51.69 89 GLU A O 1
ATOM 693 N N . ALA A 1 90 ? 9.921 2.539 -12.301 1.00 51.72 90 ALA A N 1
ATOM 694 C CA . ALA A 1 90 ? 9.796 3.193 -13.599 1.00 51.72 90 ALA A CA 1
ATOM 695 C C . ALA A 1 90 ? 10.616 2.415 -14.640 1.00 51.72 90 ALA A C 1
ATOM 697 O O . ALA A 1 90 ? 11.810 2.192 -14.398 1.00 51.72 90 ALA A O 1
ATOM 698 N N . PRO A 1 91 ? 10.012 1.966 -15.760 1.00 47.22 91 PRO A N 1
ATOM 699 C CA . PRO A 1 91 ? 10.692 1.076 -16.682 1.00 47.22 91 PRO A CA 1
ATOM 700 C C . PRO A 1 91 ? 11.989 1.750 -17.105 1.00 47.22 91 PRO A C 1
ATOM 702 O O . PRO A 1 91 ? 11.969 2.848 -17.671 1.00 47.22 91 PRO A O 1
ATOM 705 N N . ALA A 1 92 ? 13.120 1.115 -16.781 1.00 57.75 92 ALA A N 1
ATOM 706 C CA . ALA A 1 92 ? 14.421 1.566 -17.237 1.00 57.75 92 ALA A CA 1
ATOM 707 C C . ALA A 1 92 ? 14.295 1.803 -18.742 1.00 57.75 92 ALA A C 1
ATOM 709 O O . ALA A 1 92 ? 13.945 0.886 -19.487 1.00 57.75 92 ALA A O 1
ATOM 710 N N . SER A 1 93 ? 14.462 3.063 -19.151 1.00 56.41 93 SER A N 1
ATOM 711 C CA . SER A 1 93 ? 14.251 3.501 -20.526 1.00 56.41 93 SER A CA 1
ATOM 712 C C . SER A 1 93 ? 14.831 2.471 -21.491 1.00 56.41 93 SER A C 1
ATOM 714 O O . SER A 1 93 ? 16.022 2.170 -21.424 1.00 56.41 93 SER A O 1
ATOM 716 N N . LEU A 1 94 ? 14.005 1.964 -22.413 1.00 51.56 94 LEU A N 1
ATOM 717 C CA . LEU A 1 94 ? 14.421 1.073 -23.505 1.00 51.56 94 LEU A CA 1
ATOM 718 C C . LEU A 1 94 ? 15.348 1.776 -24.516 1.00 51.56 94 LEU A C 1
ATOM 720 O O . LEU A 1 94 ? 15.527 1.304 -25.641 1.00 51.56 94 LEU A O 1
ATOM 724 N N . ALA A 1 95 ? 15.946 2.914 -24.144 1.00 54.75 95 ALA A N 1
ATOM 725 C CA . ALA A 1 95 ? 17.122 3.413 -24.817 1.00 54.75 95 ALA A CA 1
ATOM 726 C C . ALA A 1 95 ? 18.128 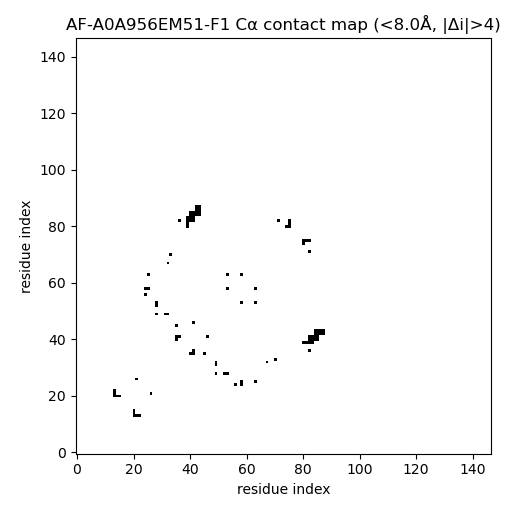2.254 -24.899 1.00 54.75 95 ALA A C 1
ATOM 728 O O . ALA A 1 95 ? 18.435 1.645 -23.870 1.00 54.75 95 ALA A O 1
ATOM 729 N N . PRO A 1 96 ? 18.634 1.914 -26.099 1.00 50.22 96 PRO A N 1
ATOM 730 C CA . PRO A 1 96 ? 19.675 0.910 -26.204 1.00 50.22 96 PRO A CA 1
ATOM 731 C C . PRO A 1 96 ? 20.782 1.331 -25.249 1.00 50.22 96 PRO A C 1
ATOM 733 O O . PRO A 1 96 ? 21.284 2.455 -25.357 1.00 50.22 96 PRO A O 1
ATOM 736 N N . ILE A 1 97 ? 21.114 0.457 -24.296 1.00 52.47 97 ILE A N 1
ATOM 737 C CA . ILE A 1 97 ? 22.246 0.648 -23.400 1.00 52.47 97 ILE A CA 1
ATOM 738 C C . ILE A 1 97 ? 23.448 0.815 -24.325 1.00 52.47 97 ILE A C 1
ATOM 740 O O . ILE A 1 97 ? 24.012 -0.158 -24.826 1.00 52.47 97 ILE A O 1
ATOM 744 N N . ARG A 1 98 ? 23.836 2.064 -24.607 1.00 51.78 98 ARG A N 1
ATOM 745 C CA . ARG A 1 98 ? 25.174 2.340 -25.099 1.00 51.78 98 ARG A CA 1
ATOM 746 C C . ARG A 1 98 ? 26.047 2.017 -23.912 1.00 51.78 98 ARG A C 1
ATOM 748 O O . ARG A 1 98 ? 26.264 2.862 -23.050 1.00 51.78 98 ARG A O 1
ATOM 755 N N . VAL A 1 99 ? 26.509 0.773 -23.883 1.00 50.03 99 VAL A N 1
ATOM 756 C CA . VAL A 1 99 ? 27.704 0.384 -23.156 1.00 50.03 99 VAL A CA 1
ATOM 757 C C . VAL A 1 99 ? 28.811 1.221 -23.791 1.00 50.03 99 VAL A C 1
ATOM 759 O O . VAL A 1 99 ? 29.455 0.808 -24.753 1.00 50.03 99 VAL A O 1
ATOM 762 N N . GLN A 1 100 ? 28.943 2.475 -23.351 1.00 51.75 100 GLN A N 1
ATOM 763 C CA . GLN A 1 100 ? 30.171 3.215 -23.561 1.00 51.75 100 GLN A CA 1
ATOM 764 C C . GLN A 1 100 ? 31.227 2.350 -22.901 1.00 51.75 100 GLN A C 1
ATOM 766 O O . GLN A 1 100 ? 31.086 1.953 -21.745 1.00 51.75 100 GLN A O 1
ATOM 771 N N . ALA A 1 101 ? 32.162 1.912 -23.729 1.00 49.84 101 ALA A N 1
ATOM 772 C CA . ALA A 1 101 ? 33.131 0.896 -23.409 1.00 49.84 101 ALA A CA 1
ATOM 773 C C . ALA A 1 101 ? 34.068 1.375 -22.294 1.00 49.84 101 ALA A C 1
ATOM 775 O O . ALA A 1 101 ? 35.190 1.773 -22.570 1.00 49.84 101 ALA A O 1
ATOM 776 N N . ASP A 1 102 ? 33.640 1.253 -21.042 1.00 51.22 102 ASP A N 1
ATOM 777 C CA . ASP A 1 102 ? 34.551 1.016 -19.929 1.00 51.22 102 ASP A CA 1
ATOM 778 C C . ASP A 1 102 ? 34.708 -0.506 -19.829 1.00 51.22 102 ASP A C 1
ATOM 780 O O . ASP A 1 102 ? 34.059 -1.193 -19.032 1.00 51.22 102 ASP A O 1
ATOM 784 N N . GLY A 1 103 ? 35.488 -1.045 -20.778 1.00 57.09 103 GLY A N 1
ATOM 785 C CA . GLY A 1 103 ? 35.720 -2.479 -20.966 1.00 57.09 103 GLY A CA 1
ATOM 786 C C . GLY A 1 103 ? 36.131 -3.176 -19.675 1.00 57.09 103 GLY A C 1
ATOM 787 O O . GLY A 1 103 ? 36.833 -2.569 -18.888 1.00 57.09 103 GLY A O 1
ATOM 788 N N . ASP A 1 104 ? 35.686 -4.424 -19.474 1.00 60.50 104 ASP A N 1
ATOM 789 C CA . ASP A 1 104 ? 35.891 -5.329 -18.319 1.00 60.50 104 ASP A CA 1
ATOM 790 C C . ASP A 1 104 ? 35.627 -4.770 -16.900 1.00 60.50 104 ASP A C 1
ATOM 792 O O . ASP A 1 104 ? 35.024 -5.459 -16.078 1.00 60.50 104 ASP A O 1
ATOM 796 N N . SER A 1 105 ? 35.976 -3.522 -16.599 1.00 64.44 105 SER A N 1
ATOM 797 C CA . SER A 1 105 ? 35.772 -2.816 -15.340 1.00 64.44 105 SER A CA 1
ATOM 798 C C . SER A 1 105 ? 34.295 -2.601 -15.018 1.00 64.44 105 SER A C 1
ATOM 800 O O . SER A 1 105 ? 33.885 -2.891 -13.895 1.00 64.44 105 SER A O 1
ATOM 802 N N . GLY A 1 106 ? 33.468 -2.176 -15.983 1.00 70.88 106 GLY A N 1
ATOM 803 C CA . GLY A 1 106 ? 32.024 -2.026 -15.757 1.00 70.88 106 GLY A CA 1
ATOM 804 C C . GLY A 1 106 ? 31.352 -3.359 -15.409 1.00 70.88 106 GLY A C 1
ATOM 805 O O . GLY A 1 106 ? 30.577 -3.455 -14.458 1.00 70.88 106 GLY A O 1
ATOM 806 N N . ARG A 1 107 ? 31.728 -4.429 -16.120 1.00 79.31 107 ARG A N 1
ATOM 807 C CA . ARG A 1 107 ? 31.246 -5.792 -15.854 1.00 79.31 107 ARG A CA 1
ATOM 808 C C . ARG A 1 107 ? 31.715 -6.307 -14.492 1.00 79.31 107 ARG A C 1
ATOM 810 O O . ARG A 1 107 ? 30.921 -6.899 -13.767 1.00 79.31 107 ARG A O 1
ATOM 817 N N . ALA A 1 108 ? 32.974 -6.070 -14.129 1.00 76.75 108 ALA A N 1
ATOM 818 C CA . ALA A 1 108 ? 33.523 -6.478 -12.838 1.00 76.75 108 ALA A CA 1
ATOM 819 C C . ALA A 1 108 ? 32.832 -5.770 -11.660 1.00 76.75 108 ALA A C 1
ATOM 821 O O . ALA A 1 108 ? 32.550 -6.401 -10.642 1.00 76.75 108 ALA A O 1
ATOM 822 N N . LEU A 1 109 ? 32.509 -4.480 -11.804 1.00 77.94 109 LEU A N 1
ATOM 823 C CA . LEU A 1 109 ? 31.772 -3.726 -10.787 1.00 77.94 109 LEU A CA 1
ATOM 824 C C . LEU A 1 109 ? 30.349 -4.257 -10.598 1.00 77.94 109 LEU A C 1
ATOM 826 O O . LEU A 1 109 ? 29.903 -4.400 -9.460 1.00 77.94 109 LEU A O 1
ATOM 830 N N . LEU A 1 110 ? 29.660 -4.595 -11.691 1.00 82.50 110 LEU A N 1
ATOM 831 C CA . LEU A 1 110 ? 28.325 -5.192 -11.628 1.00 82.50 110 LEU A CA 1
ATOM 832 C C . LEU A 1 110 ? 28.349 -6.563 -10.949 1.00 82.50 110 LEU A C 1
ATOM 834 O O . LEU A 1 110 ? 27.544 -6.803 -10.055 1.00 82.50 110 LEU A O 1
ATOM 838 N N . LEU A 1 111 ? 29.302 -7.429 -11.302 1.00 86.50 111 LEU A N 1
ATOM 839 C CA . LEU A 1 111 ? 29.458 -8.737 -10.656 1.00 86.50 111 LEU A CA 1
ATOM 840 C C . LEU A 1 111 ? 29.728 -8.599 -9.154 1.00 86.50 111 LEU A C 1
ATOM 842 O O . LEU A 1 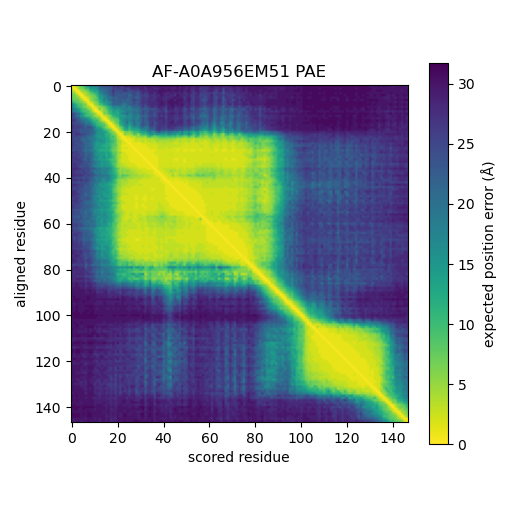111 ? 29.085 -9.269 -8.351 1.00 86.50 111 LEU A O 1
ATOM 846 N N . LYS A 1 112 ? 30.601 -7.664 -8.765 1.00 85.00 112 LYS A N 1
ATOM 847 C CA . LYS A 1 112 ? 30.862 -7.361 -7.353 1.00 85.00 112 LYS A CA 1
ATOM 848 C C . LYS A 1 112 ? 29.611 -6.853 -6.634 1.00 85.00 112 LYS A C 1
ATOM 850 O O . LYS A 1 112 ? 29.399 -7.165 -5.466 1.00 85.00 112 LYS A O 1
ATOM 855 N N . ARG A 1 113 ? 28.781 -6.052 -7.309 1.00 86.56 113 ARG A N 1
ATOM 856 C CA . ARG A 1 113 ? 27.533 -5.553 -6.727 1.00 86.56 113 ARG A CA 1
ATOM 857 C C . ARG A 1 113 ? 26.502 -6.668 -6.556 1.00 86.56 113 ARG A C 1
ATOM 859 O O . ARG A 1 113 ? 25.839 -6.691 -5.526 1.00 86.56 113 ARG A O 1
ATOM 866 N N . ILE A 1 114 ? 26.399 -7.582 -7.520 1.00 92.44 114 ILE A N 1
ATOM 867 C CA . ILE A 1 114 ? 25.532 -8.765 -7.431 1.00 92.44 114 ILE A CA 1
ATOM 868 C C . ILE A 1 114 ? 25.943 -9.623 -6.233 1.00 92.44 114 ILE A C 1
ATOM 870 O O . ILE A 1 114 ? 25.106 -9.896 -5.382 1.00 92.44 114 ILE A O 1
ATOM 874 N N . GLU A 1 115 ? 27.233 -9.929 -6.090 1.00 92.56 115 GLU A N 1
ATOM 875 C CA . GLU A 1 115 ? 27.752 -10.709 -4.958 1.00 92.56 115 GLU A CA 1
ATOM 876 C C . GLU A 1 115 ? 27.414 -10.062 -3.599 1.00 92.56 115 GLU A C 1
ATOM 878 O O . GLU A 1 115 ? 26.983 -10.733 -2.662 1.00 92.56 115 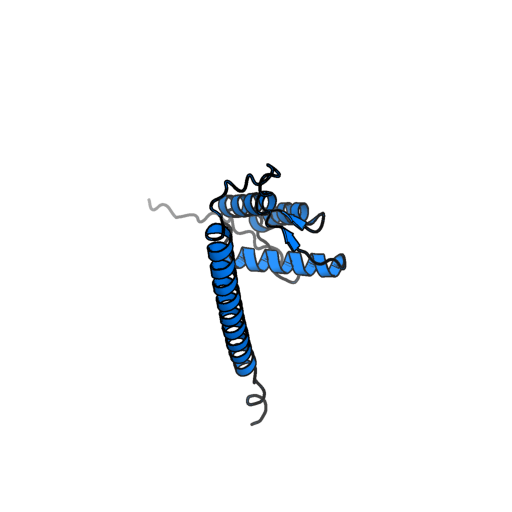GLU A O 1
ATOM 883 N N . GLN A 1 116 ? 27.545 -8.734 -3.492 1.00 91.81 116 GLN A N 1
ATOM 884 C CA . GLN A 1 116 ? 27.162 -7.998 -2.280 1.00 91.81 116 GLN A CA 1
ATOM 885 C C . GLN A 1 116 ? 25.666 -8.100 -1.967 1.00 91.81 116 GLN A C 1
ATOM 887 O O . GLN A 1 116 ? 25.286 -8.206 -0.801 1.00 91.81 116 GLN A O 1
ATOM 892 N N . LEU A 1 117 ? 24.816 -8.023 -2.992 1.00 93.62 117 LEU A N 1
ATOM 893 C CA . LEU A 1 117 ? 23.368 -8.106 -2.822 1.00 93.62 117 LEU A CA 1
ATOM 894 C C . LEU A 1 117 ? 22.942 -9.523 -2.437 1.00 93.62 117 LEU A C 1
ATOM 896 O O . LEU A 1 117 ? 22.161 -9.676 -1.503 1.00 93.62 117 LEU A O 1
ATOM 900 N N . GLU A 1 118 ? 23.506 -10.548 -3.073 1.00 95.50 118 GLU A N 1
ATOM 901 C CA . GLU A 1 118 ? 23.262 -11.952 -2.724 1.00 95.50 118 GLU A CA 1
ATOM 902 C C . GLU A 1 118 ? 23.652 -12.249 -1.268 1.00 95.50 118 GLU A C 1
ATOM 904 O O . GLU A 1 118 ? 22.896 -12.893 -0.536 1.00 95.50 118 GLU A O 1
ATOM 909 N N . ALA A 1 119 ? 24.792 -11.721 -0.808 1.00 94.62 119 ALA A N 1
ATOM 910 C CA . ALA A 1 119 ? 25.205 -11.842 0.586 1.00 94.62 119 ALA A CA 1
ATOM 911 C C . ALA A 1 119 ? 24.203 -11.177 1.544 1.00 94.62 119 ALA A C 1
ATOM 913 O O . ALA A 1 119 ? 23.840 -11.770 2.562 1.00 94.62 119 ALA A O 1
ATOM 914 N N . ARG A 1 120 ? 23.716 -9.976 1.201 1.00 92.00 120 ARG A N 1
ATOM 915 C CA . ARG A 1 120 ? 22.747 -9.248 2.029 1.00 92.00 120 ARG A CA 1
ATOM 916 C C . ARG A 1 120 ? 21.387 -9.942 2.074 1.00 92.00 120 ARG A C 1
ATOM 918 O O . ARG A 1 120 ? 20.781 -9.996 3.137 1.00 92.00 120 ARG A O 1
ATOM 925 N N . VAL A 1 121 ? 20.921 -10.498 0.957 1.00 95.62 121 VAL A N 1
ATOM 926 C CA . VAL A 1 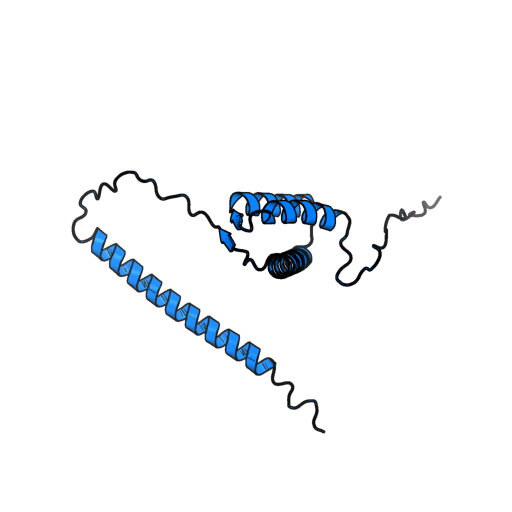121 ? 19.681 -11.289 0.915 1.00 95.62 121 VAL A CA 1
ATOM 927 C C . VAL A 1 121 ? 19.800 -12.497 1.837 1.00 95.62 121 VAL A C 1
ATOM 929 O O . VAL A 1 121 ? 18.935 -12.710 2.680 1.00 95.62 121 VAL A O 1
ATOM 932 N N . LYS A 1 122 ? 20.908 -13.239 1.760 1.00 94.75 122 LYS A N 1
ATOM 933 C CA . LYS A 1 122 ? 21.131 -14.411 2.614 1.00 94.75 122 LYS A CA 1
ATOM 934 C C . LYS A 1 122 ? 21.153 -14.068 4.108 1.00 94.75 122 LYS A C 1
ATOM 936 O O . LYS A 1 122 ? 20.670 -14.852 4.925 1.00 94.75 122 LYS A O 1
ATOM 941 N N . GLU A 1 123 ? 21.734 -12.925 4.463 1.00 94.44 123 GLU A N 1
ATOM 942 C CA . GLU A 1 123 ? 21.740 -12.404 5.833 1.00 94.44 123 GLU A CA 1
ATOM 943 C C . GLU A 1 123 ? 20.321 -12.066 6.302 1.00 94.44 123 GLU A C 1
ATOM 945 O O . GLU A 1 123 ? 19.876 -12.592 7.320 1.00 94.44 123 GLU A O 1
ATOM 950 N N . LEU A 1 124 ? 19.576 -11.285 5.514 1.00 94.31 124 LEU A N 1
ATOM 951 C CA . LEU A 1 124 ? 18.192 -10.914 5.821 1.00 94.31 124 LEU A CA 1
ATOM 952 C C . LEU A 1 124 ? 17.277 -12.138 5.937 1.00 94.31 124 LEU A C 1
ATOM 954 O O . LEU A 1 124 ? 16.441 -12.209 6.831 1.00 94.31 124 LEU A O 1
ATOM 958 N N . GLU A 1 125 ? 17.453 -13.144 5.082 1.00 94.12 125 GLU A N 1
ATOM 959 C CA . GLU A 1 125 ? 16.720 -14.406 5.188 1.00 94.12 125 GLU A CA 1
ATOM 960 C C . GLU A 1 125 ? 17.046 -15.167 6.481 1.00 94.12 125 GLU A C 1
ATOM 962 O O . GLU A 1 125 ? 16.180 -15.840 7.044 1.00 94.12 125 GLU A O 1
ATOM 967 N N . ALA A 1 126 ? 18.291 -15.100 6.959 1.00 92.75 126 ALA A N 1
ATOM 968 C CA . ALA A 1 126 ? 18.671 -15.704 8.230 1.00 92.75 126 ALA A CA 1
ATOM 969 C C . ALA A 1 126 ? 18.068 -14.944 9.418 1.00 92.75 126 ALA A C 1
ATOM 971 O O . ALA A 1 126 ? 17.550 -15.584 10.333 1.00 92.75 126 ALA A O 1
ATOM 972 N N . GLU A 1 127 ? 18.079 -13.611 9.374 1.00 91.62 127 GLU A N 1
ATOM 973 C CA . GLU A 1 127 ? 17.423 -12.754 10.367 1.00 91.62 127 GLU A CA 1
ATOM 974 C C . GLU A 1 127 ? 15.914 -13.020 10.420 1.00 91.62 127 GLU A C 1
ATOM 976 O O . GLU A 1 127 ? 15.366 -13.223 11.503 1.00 91.62 127 GLU A O 1
ATOM 981 N N . LEU A 1 128 ? 15.252 -13.122 9.262 1.00 91.69 128 LEU A N 1
ATOM 982 C CA . LEU A 1 128 ? 13.830 -13.459 9.176 1.00 91.69 128 LEU A CA 1
ATOM 983 C C . LEU A 1 128 ? 13.533 -14.830 9.785 1.00 91.69 128 LEU A C 1
ATOM 985 O O . LEU A 1 128 ? 12.616 -14.946 10.596 1.00 91.69 128 LEU A O 1
ATOM 989 N N . ARG A 1 129 ? 14.325 -15.862 9.458 1.00 89.44 129 ARG A N 1
ATOM 990 C CA . ARG A 1 129 ? 14.170 -17.194 10.071 1.00 89.44 129 ARG A CA 1
ATOM 991 C C . ARG A 1 129 ? 14.354 -17.149 11.587 1.00 89.44 129 ARG A C 1
ATOM 993 O O . ARG A 1 129 ? 13.607 -17.804 12.310 1.00 89.44 129 ARG A O 1
ATOM 1000 N N . HIS A 1 130 ? 15.325 -16.380 12.074 1.00 85.44 130 HIS A N 1
ATOM 1001 C CA . HIS A 1 130 ? 15.558 -16.221 13.505 1.00 85.44 130 HIS A CA 1
ATOM 1002 C C . HIS A 1 130 ? 14.372 -15.530 14.189 1.00 85.44 130 HIS A C 1
ATOM 1004 O O . HIS A 1 130 ? 13.845 -16.058 15.167 1.00 85.44 130 HIS A O 1
ATOM 1010 N N . ALA A 1 131 ? 13.906 -14.401 13.654 1.00 86.56 131 ALA A N 1
ATOM 1011 C CA . ALA A 1 131 ? 12.756 -13.673 14.183 1.00 86.56 131 ALA A CA 1
ATOM 1012 C C . ALA A 1 131 ? 11.485 -14.539 14.195 1.00 86.56 131 ALA A C 1
ATOM 1014 O O . ALA A 1 131 ? 10.784 -14.597 15.201 1.00 86.56 131 ALA A O 1
ATOM 1015 N N . GLN A 1 132 ? 11.231 -15.292 13.120 1.00 80.69 132 GLN A N 1
ATOM 1016 C CA . GLN A 1 132 ? 10.114 -16.240 13.051 1.00 80.69 132 GLN A CA 1
ATOM 1017 C C . GLN A 1 132 ? 10.228 -17.351 14.100 1.00 80.69 132 GLN A C 1
ATOM 1019 O O . GLN A 1 132 ? 9.229 -17.731 14.704 1.00 80.69 132 GLN A O 1
ATOM 1024 N N . SER A 1 133 ? 11.438 -17.860 14.350 1.00 78.00 133 SER A N 1
ATOM 1025 C CA . SER A 1 133 ? 11.654 -18.871 15.388 1.00 78.00 133 SER A CA 1
ATOM 1026 C C . SER A 1 133 ? 11.409 -18.322 16.795 1.00 78.00 133 SER A C 1
ATOM 1028 O O . SER A 1 133 ? 10.823 -19.019 17.612 1.00 78.00 133 SER A O 1
ATOM 1030 N N . GLN A 1 134 ? 11.778 -17.065 17.065 1.00 72.44 134 GLN A N 1
ATOM 1031 C CA . GLN A 1 134 ? 11.517 -16.425 18.357 1.00 72.44 134 GLN A CA 1
ATOM 1032 C C . GLN A 1 134 ? 10.021 -16.216 18.598 1.00 72.44 134 GLN A C 1
ATOM 1034 O O . GLN A 1 134 ? 9.545 -16.510 19.688 1.00 72.44 134 GLN A O 1
ATOM 1039 N N . ILE A 1 135 ? 9.277 -15.797 17.570 1.00 68.12 135 ILE A N 1
ATOM 1040 C CA . ILE A 1 135 ? 7.816 -15.668 17.649 1.00 68.12 135 ILE A CA 1
ATOM 1041 C C . ILE A 1 135 ? 7.172 -17.036 17.903 1.00 68.12 135 ILE A C 1
ATOM 1043 O O . ILE A 1 135 ? 6.329 -17.159 18.781 1.00 68.12 135 ILE A O 1
ATOM 1047 N N . ASN A 1 136 ? 7.592 -18.083 17.187 1.00 56.81 136 ASN A N 1
ATOM 1048 C CA . ASN A 1 136 ? 7.018 -19.421 17.363 1.00 56.81 136 ASN A CA 1
ATOM 1049 C C . ASN A 1 136 ? 7.325 -20.039 18.738 1.00 56.81 136 ASN A C 1
ATOM 1051 O O . ASN A 1 136 ? 6.526 -20.829 19.227 1.00 56.81 136 ASN A O 1
ATOM 1055 N N . VAL A 1 137 ? 8.450 -19.685 19.369 1.00 56.34 137 VAL A N 1
ATOM 1056 C CA . VAL A 1 137 ? 8.783 -20.125 20.737 1.00 56.34 137 VAL A CA 1
ATOM 1057 C C . VAL A 1 137 ? 7.962 -19.369 21.792 1.00 56.34 137 VAL A C 1
ATOM 1059 O O . VAL A 1 137 ? 7.640 -19.937 22.829 1.00 56.34 137 VAL A O 1
ATOM 1062 N N . GLU A 1 138 ? 7.562 -18.120 21.533 1.00 48.38 138 GLU A N 1
ATOM 1063 C CA . GLU A 1 138 ? 6.689 -17.348 22.435 1.00 48.38 138 GLU A CA 1
ATOM 1064 C C . GLU A 1 138 ? 5.219 -17.829 22.407 1.00 48.38 138 GLU A C 1
ATOM 1066 O O . GLU A 1 138 ? 4.430 -17.476 23.280 1.00 48.38 138 GLU A O 1
ATOM 1071 N N . VAL A 1 139 ? 4.860 -18.699 21.453 1.00 53.00 139 VAL A N 1
ATOM 1072 C CA . VAL A 1 139 ? 3.539 -19.350 21.344 1.00 53.00 139 VAL A CA 1
ATOM 1073 C C . VAL A 1 139 ? 3.594 -20.821 21.795 1.00 53.00 139 VAL A C 1
ATOM 1075 O O . VAL A 1 139 ? 2.835 -21.652 21.308 1.00 53.00 139 VAL A O 1
ATOM 1078 N N . ASP A 1 140 ? 4.457 -21.180 22.751 1.00 51.44 140 ASP A N 1
ATOM 1079 C CA . ASP A 1 140 ? 4.307 -22.444 23.489 1.00 51.44 140 ASP A CA 1
ATO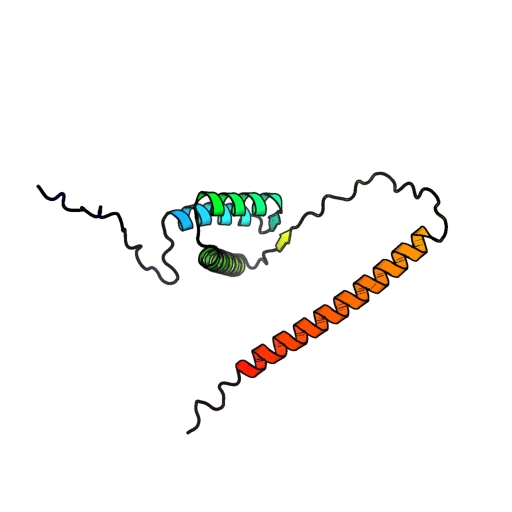M 1080 C C . ASP A 1 140 ? 3.462 -22.204 24.755 1.00 51.44 140 ASP A C 1
ATOM 1082 O O . ASP A 1 140 ? 3.948 -22.110 25.879 1.00 51.44 140 ASP A O 1
ATOM 1086 N N . LEU A 1 141 ? 2.150 -22.039 24.553 1.00 54.69 141 LEU A N 1
ATOM 1087 C CA . LEU A 1 141 ? 1.145 -21.922 25.624 1.00 54.69 141 LEU A CA 1
ATOM 1088 C C . LEU A 1 141 ? 0.806 -23.282 26.271 1.00 54.69 141 LEU A C 1
ATOM 1090 O O . LEU A 1 141 ? -0.093 -23.367 27.107 1.00 54.69 141 LEU A O 1
ATOM 1094 N N . SER A 1 142 ? 1.526 -24.344 25.906 1.00 55.66 142 SER A N 1
ATOM 1095 C CA . SER A 1 142 ? 1.263 -25.723 26.327 1.00 55.66 142 SER A CA 1
ATOM 1096 C C . SER A 1 142 ? 1.558 -25.989 27.813 1.00 55.66 142 SER A C 1
ATOM 1098 O O . SER A 1 142 ? 1.082 -26.986 28.350 1.00 55.66 142 SER A O 1
ATOM 1100 N N . ASP A 1 143 ? 2.274 -25.087 28.495 1.00 54.06 143 ASP A N 1
ATOM 1101 C CA . ASP A 1 143 ? 2.587 -25.190 29.932 1.00 54.06 143 ASP A CA 1
ATOM 1102 C C . ASP A 1 143 ? 1.591 -24.439 30.848 1.00 54.06 143 ASP A C 1
ATOM 1104 O O . ASP A 1 143 ? 1.729 -24.485 32.071 1.00 54.06 143 ASP A O 1
ATOM 1108 N N . LEU A 1 144 ? 0.562 -23.768 30.303 1.00 54.62 144 LEU A N 1
ATOM 1109 C CA . LEU A 1 144 ? -0.423 -23.008 31.099 1.00 54.62 144 LEU A CA 1
ATOM 1110 C C . LEU A 1 144 ? -1.780 -23.707 31.314 1.00 54.62 144 LEU A C 1
ATOM 1112 O O . LEU A 1 144 ? -2.580 -23.211 32.104 1.00 54.62 144 LEU A O 1
ATOM 1116 N N . GLU A 1 145 ? -2.041 -24.866 30.698 1.00 54.75 145 GLU A N 1
ATOM 1117 C CA . GLU A 1 145 ? -3.297 -25.627 30.892 1.00 54.75 145 GLU A CA 1
ATOM 1118 C C . GLU A 1 145 ? -3.136 -26.909 31.738 1.00 54.75 145 GLU A C 1
ATOM 1120 O O . GLU A 1 145 ? -4.024 -27.763 31.765 1.00 54.75 145 GLU A O 1
ATOM 1125 N N . GLY A 1 146 ? -2.023 -27.056 32.464 1.00 57.22 146 GLY A N 1
ATOM 1126 C CA . GLY A 1 146 ? -1.691 -28.295 33.174 1.00 57.22 146 GLY A CA 1
ATOM 1127 C C . GLY A 1 146 ? -1.106 -28.137 34.578 1.00 57.22 146 GLY A C 1
ATOM 1128 O O . GLY A 1 146 ? -0.038 -28.690 34.835 1.00 57.22 146 GLY A O 1
ATOM 1129 N N . SER A 1 147 ? -1.779 -27.439 35.500 1.00 40.56 147 SER A N 1
ATOM 1130 C CA . SER A 1 147 ? -1.667 -27.659 36.963 1.00 40.56 147 SER A CA 1
ATOM 1131 C C . SER A 1 147 ? -2.835 -27.052 37.731 1.00 40.56 147 SER A C 1
ATOM 1133 O O . SER A 1 147 ? -3.184 -25.887 37.448 1.00 40.56 147 SER A O 1
#

Mean predicted aligned error: 18.81 Å

Secondary structure (DSSP, 8-state):
-----------------SS----HHHHHHHHHHHHHTTTSEEEHHHHHHHHHHHHHHT--HHHHHHHHHHHHHHHHHHH----EEE--------S-------TTHHHHHHHHHHHHHHHHHHHHHHHHHHHHHHHHHHT-GGGSS--